Protein AF-A0A1Y5S3X9-F1 (afdb_monomer_lite)

Organism: NCBI:txid658057

pLDDT: mean 75.14, std 14.29, range [43.5, 97.38]

Structure (mmCIF, N/CA/C/O backbone):
data_AF-A0A1Y5S3X9-F1
#
_entry.id   AF-A0A1Y5S3X9-F1
#
loop_
_atom_site.group_PDB
_atom_site.id
_atom_site.type_symbol
_atom_site.label_atom_id
_atom_site.label_alt_id
_atom_site.label_comp_id
_atom_site.label_asym_id
_atom_site.label_entity_id
_atom_site.label_seq_id
_atom_site.pdbx_PDB_ins_code
_atom_site.Cartn_x
_atom_site.Cartn_y
_atom_site.Cartn_z
_atom_site.occupancy
_atom_site.B_iso_or_equiv
_atom_site.auth_seq_id
_atom_site.auth_comp_id
_atom_site.auth_asym_id
_atom_site.auth_atom_id
_atom_site.pdbx_PDB_model_num
ATOM 1 N N . MET A 1 1 ? -10.200 -17.990 1.147 1.00 64.75 1 MET A N 1
ATOM 2 C CA . MET A 1 1 ? -10.207 -16.544 1.452 1.00 64.75 1 MET A CA 1
ATOM 3 C C . MET A 1 1 ? -11.657 -16.095 1.399 1.00 64.75 1 MET A C 1
ATOM 5 O O . MET A 1 1 ? -12.351 -16.563 0.502 1.00 64.75 1 MET A O 1
ATOM 9 N N . LYS A 1 2 ? -12.144 -15.322 2.378 1.00 81.06 2 LYS A N 1
ATOM 10 C CA . LYS A 1 2 ? -13.518 -14.794 2.319 1.00 81.06 2 LYS A CA 1
ATOM 11 C C . LYS A 1 2 ? -13.651 -13.863 1.098 1.00 81.06 2 LYS A C 1
ATOM 13 O O . LYS A 1 2 ? -12.656 -13.213 0.764 1.00 81.06 2 LYS A O 1
ATOM 18 N N . PRO A 1 3 ? -14.817 -13.804 0.431 1.00 91.00 3 PRO A N 1
ATOM 19 C CA . PRO A 1 3 ? -15.136 -12.733 -0.511 1.00 91.00 3 PRO A CA 1
ATOM 20 C C . PRO A 1 3 ? -14.915 -11.359 0.128 1.00 91.00 3 PRO A C 1
ATOM 22 O O . PRO A 1 3 ? -15.063 -11.217 1.346 1.00 91.00 3 PRO A O 1
ATOM 25 N N . VAL A 1 4 ? -14.549 -10.359 -0.676 1.00 90.88 4 VAL A N 1
ATOM 26 C CA . VAL A 1 4 ? -14.195 -9.028 -0.158 1.00 90.88 4 VAL A CA 1
ATOM 27 C C . VAL A 1 4 ? -15.382 -8.369 0.542 1.00 90.88 4 VAL A C 1
ATOM 29 O O . VAL A 1 4 ? -15.206 -7.749 1.581 1.00 90.88 4 VAL A O 1
ATOM 32 N N . GLU A 1 5 ? -16.593 -8.593 0.045 1.00 94.19 5 GLU A N 1
ATOM 33 C CA . GLU A 1 5 ? -17.835 -8.056 0.597 1.00 94.19 5 GLU A CA 1
ATOM 34 C C . GLU A 1 5 ? -18.057 -8.565 2.027 1.00 94.19 5 GLU A C 1
ATOM 36 O O . GLU A 1 5 ? -18.232 -7.778 2.949 1.00 94.19 5 GLU A O 1
ATOM 41 N N . GLN A 1 6 ? -17.910 -9.877 2.241 1.00 94.06 6 GLN A N 1
ATOM 42 C CA . GLN A 1 6 ? -18.046 -10.488 3.570 1.00 94.06 6 GLN A CA 1
ATOM 43 C C . GLN A 1 6 ? -16.957 -10.022 4.540 1.00 94.06 6 GLN A C 1
ATOM 45 O O . GLN A 1 6 ? -17.181 -9.929 5.741 1.00 94.06 6 GLN A O 1
ATOM 50 N N . LEU A 1 7 ? -15.756 -9.752 4.027 1.00 93.50 7 LEU A N 1
ATOM 51 C CA . LEU A 1 7 ? -14.660 -9.235 4.835 1.00 93.50 7 LEU A CA 1
ATOM 52 C C . LEU A 1 7 ? -14.934 -7.797 5.293 1.00 93.50 7 LEU A C 1
ATOM 54 O O . LEU A 1 7 ? -14.609 -7.467 6.427 1.00 93.50 7 LEU A O 1
ATOM 58 N N . VAL A 1 8 ? -15.517 -6.967 4.423 1.00 93.38 8 VAL A N 1
ATOM 59 C CA . VAL A 1 8 ? -15.906 -5.583 4.731 1.00 93.38 8 VAL A CA 1
ATOM 60 C C . VAL A 1 8 ? -17.071 -5.543 5.722 1.00 93.38 8 VAL A C 1
ATOM 62 O O . VAL A 1 8 ? -17.044 -4.710 6.627 1.00 93.38 8 VAL A O 1
ATOM 65 N N . ASP A 1 9 ? -18.035 -6.460 5.606 1.00 95.88 9 ASP A N 1
ATOM 66 C CA . ASP A 1 9 ? -19.159 -6.591 6.548 1.00 95.88 9 ASP A CA 1
ATOM 67 C C . ASP A 1 9 ? -18.703 -7.003 7.960 1.00 95.88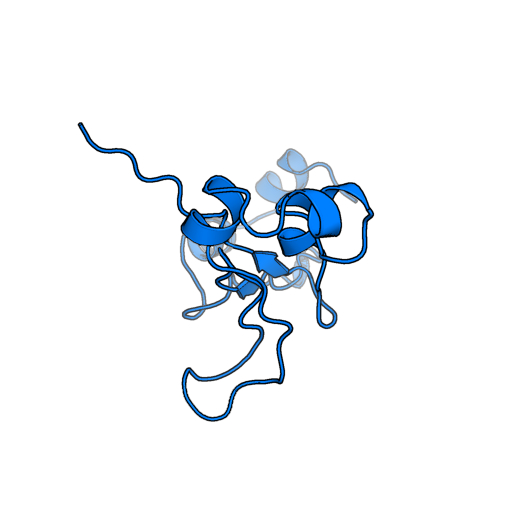 9 ASP A C 1
ATOM 69 O O . ASP A 1 9 ? -19.292 -6.590 8.957 1.00 95.88 9 ASP A O 1
ATOM 73 N N . ASP A 1 10 ? -17.627 -7.789 8.058 1.00 95.69 10 ASP A N 1
ATOM 74 C CA . ASP A 1 10 ? -17.037 -8.213 9.332 1.00 95.69 10 ASP A CA 1
ATOM 75 C C . ASP A 1 10 ? -16.164 -7.122 9.999 1.00 95.69 10 ASP A C 1
ATOM 77 O O . ASP A 1 10 ? -15.676 -7.336 11.121 1.00 95.69 10 ASP A O 1
ATOM 81 N N . MET A 1 11 ? -15.914 -5.986 9.329 1.00 96.56 11 MET A N 1
ATOM 82 C CA . MET A 1 11 ? -15.100 -4.880 9.853 1.00 96.56 11 MET A CA 1
ATOM 83 C C . MET A 1 11 ? -15.903 -3.929 10.738 1.00 96.56 11 MET A C 1
ATOM 85 O O . MET A 1 11 ? -17.069 -3.636 10.482 1.00 96.56 11 MET A O 1
ATOM 89 N N . THR A 1 12 ? -15.245 -3.364 11.749 1.00 97.38 12 THR A N 1
ATOM 90 C CA . THR A 1 12 ? -15.790 -2.195 12.451 1.00 97.38 12 THR A CA 1
ATOM 91 C C . THR A 1 12 ? -15.643 -0.931 11.601 1.00 97.38 12 THR A C 1
ATOM 93 O O . THR A 1 12 ? -14.842 -0.878 10.662 1.00 97.38 12 THR A O 1
ATOM 96 N N . LEU A 1 13 ? -16.383 0.125 11.947 1.00 96.81 13 LEU A N 1
ATOM 97 C CA . LEU A 1 13 ? -16.267 1.412 11.260 1.00 96.81 13 LEU A CA 1
ATOM 98 C C . LEU A 1 13 ? -14.840 1.972 11.357 1.00 96.81 13 LEU A C 1
ATOM 100 O O . LEU A 1 13 ? -14.309 2.507 10.390 1.00 96.81 13 LEU A O 1
ATOM 104 N N . GLU A 1 14 ? -14.194 1.812 12.508 1.00 96.38 14 GLU A N 1
ATOM 105 C CA . GLU A 1 14 ? -12.814 2.238 12.732 1.00 96.38 14 GLU A CA 1
ATOM 106 C C . GLU A 1 14 ? -11.835 1.464 11.841 1.00 96.38 14 GLU A C 1
ATOM 108 O O . GLU A 1 14 ? -10.925 2.065 11.270 1.00 96.38 14 GLU A O 1
ATOM 113 N N . GLU A 1 15 ? -12.033 0.151 11.679 1.00 95.94 15 GLU A N 1
ATOM 114 C CA . GLU A 1 15 ? -11.230 -0.688 10.781 1.00 95.94 15 GLU A CA 1
ATOM 115 C C . GLU A 1 15 ? -11.394 -0.233 9.319 1.00 95.94 15 GLU A C 1
ATOM 117 O O . GLU A 1 15 ? -10.391 -0.037 8.628 1.00 95.94 15 GLU A O 1
ATOM 122 N N . GLN A 1 16 ? -12.624 0.041 8.873 1.00 94.94 16 GLN A N 1
ATOM 123 C CA . GLN A 1 16 ? -12.899 0.560 7.526 1.00 94.94 16 GLN A CA 1
ATOM 124 C C . GLN A 1 16 ? -12.255 1.933 7.294 1.00 94.94 16 GLN A C 1
ATOM 126 O O . GLN A 1 16 ? -11.552 2.130 6.303 1.00 94.94 16 GLN A O 1
ATOM 131 N N . VAL A 1 17 ? -12.438 2.873 8.227 1.00 95.81 17 VAL A N 1
ATOM 132 C CA . VAL A 1 17 ? -11.848 4.219 8.147 1.00 95.81 17 VAL A CA 1
ATOM 133 C C . VAL A 1 17 ? -10.320 4.147 8.137 1.00 95.81 17 VAL A C 1
ATOM 135 O O . VAL A 1 17 ? -9.677 4.894 7.398 1.00 95.81 17 VAL A O 1
ATOM 138 N N . SER A 1 18 ? -9.721 3.219 8.891 1.00 94.38 18 SER A N 1
ATOM 139 C CA . SER A 1 18 ? -8.264 3.056 8.932 1.00 94.38 18 SER A CA 1
ATOM 140 C C . SER A 1 18 ? -7.655 2.695 7.571 1.00 94.38 18 SER A C 1
ATOM 142 O O . SER A 1 18 ? -6.525 3.089 7.291 1.00 94.38 18 SER A O 1
ATOM 144 N N . LEU A 1 19 ? -8.398 1.998 6.704 1.00 92.94 19 LEU A N 1
ATOM 145 C CA . LEU A 1 19 ? -7.939 1.602 5.369 1.00 92.94 19 LEU A CA 1
ATOM 146 C C . LEU A 1 19 ? -8.026 2.727 4.329 1.00 92.94 19 LEU A C 1
ATOM 148 O O . LEU A 1 19 ? -7.438 2.604 3.256 1.00 92.94 19 LEU A O 1
ATOM 152 N N . LEU A 1 20 ? -8.716 3.830 4.635 1.00 93.25 20 LEU A N 1
ATOM 153 C CA . LEU A 1 20 ? -8.835 4.989 3.739 1.00 93.25 20 LEU A CA 1
ATOM 154 C C . LEU A 1 20 ? -7.607 5.908 3.779 1.00 93.25 20 LEU A C 1
ATOM 156 O O . LEU A 1 20 ? -7.536 6.884 3.035 1.00 93.25 20 LEU A O 1
ATOM 160 N N . SER A 1 21 ? -6.636 5.614 4.645 1.00 89.56 21 SER A N 1
ATOM 161 C CA . SER A 1 21 ? -5.398 6.377 4.759 1.00 89.56 21 SER A CA 1
ATOM 162 C C . SER A 1 21 ? -4.193 5.460 4.938 1.00 89.56 21 SER A C 1
ATOM 164 O O . SER A 1 21 ? -4.284 4.349 5.463 1.00 89.56 21 SER A O 1
ATOM 166 N N . GLY A 1 22 ? -3.035 5.933 4.480 1.00 88.62 22 GLY A N 1
ATOM 167 C CA . GLY A 1 22 ? -1.771 5.264 4.758 1.00 88.62 22 GLY A CA 1
ATOM 168 C C . GLY A 1 22 ? -1.487 5.255 6.258 1.00 88.62 22 GLY A C 1
ATOM 169 O O . GLY A 1 22 ? -1.550 6.291 6.915 1.00 88.62 22 GLY A O 1
ATOM 170 N N . LYS A 1 23 ? -1.103 4.093 6.794 1.00 89.25 23 LYS A N 1
ATOM 171 C CA . LYS A 1 23 ? -0.509 3.982 8.135 1.00 89.25 23 LYS A CA 1
ATOM 172 C C . LYS A 1 23 ? 0.820 4.735 8.207 1.00 89.25 23 LYS A C 1
ATOM 174 O O . LYS A 1 23 ? 1.180 5.282 9.244 1.00 89.25 23 LYS A O 1
ATOM 179 N N . ASP A 1 24 ? 1.571 4.689 7.115 1.00 88.50 24 ASP A N 1
ATOM 180 C CA . ASP A 1 24 ? 2.797 5.443 6.894 1.00 88.50 24 ASP A CA 1
ATOM 181 C C . ASP A 1 24 ? 2.914 5.774 5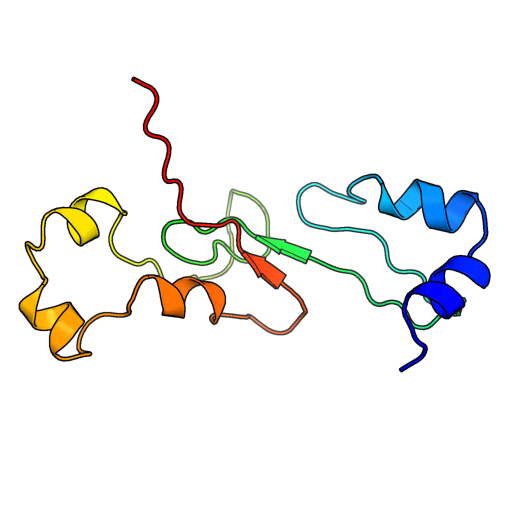.396 1.00 88.50 24 ASP A C 1
ATOM 183 O O . ASP A 1 24 ? 2.052 5.393 4.602 1.00 88.50 24 ASP A O 1
ATOM 187 N N . PHE A 1 25 ? 3.986 6.468 5.003 1.00 86.00 25 PHE A N 1
ATOM 188 C CA . PHE A 1 25 ? 4.233 6.881 3.613 1.00 86.00 25 PHE A CA 1
ATOM 189 C C . PHE A 1 25 ? 4.145 5.748 2.579 1.00 86.00 25 PHE A C 1
ATOM 191 O O . PHE A 1 25 ? 3.907 6.024 1.409 1.00 86.00 25 PHE A O 1
ATOM 198 N N . TRP A 1 26 ? 4.353 4.491 2.983 1.00 86.00 26 TRP A N 1
ATOM 199 C CA . TRP A 1 26 ? 4.495 3.364 2.062 1.00 86.00 26 TRP A CA 1
ATOM 200 C C . TRP A 1 26 ? 3.530 2.224 2.363 1.00 86.00 26 TRP A C 1
ATOM 202 O O . TRP A 1 26 ? 3.721 1.126 1.842 1.00 86.00 26 TRP A O 1
ATOM 212 N N . SER A 1 27 ? 2.532 2.394 3.233 1.00 87.94 27 SER A N 1
ATOM 213 C CA . SER A 1 27 ? 1.696 1.252 3.604 1.00 87.94 27 SER A CA 1
ATOM 214 C C . SER A 1 27 ? 0.333 1.569 4.189 1.00 87.94 27 SER A C 1
ATOM 216 O O . SER A 1 27 ? 0.127 2.596 4.825 1.00 87.94 27 SER A O 1
ATOM 218 N N . LEU A 1 28 ? -0.566 0.599 4.036 1.00 89.88 28 LEU A N 1
ATOM 219 C CA . LEU A 1 28 ? -1.865 0.539 4.700 1.00 89.88 28 LEU A CA 1
ATOM 220 C C . LEU A 1 28 ? -1.762 -0.292 5.988 1.00 89.88 28 LEU A C 1
ATOM 222 O O . LEU A 1 28 ? -0.866 -1.139 6.097 1.00 89.88 28 LEU A O 1
ATOM 226 N N . PRO A 1 29 ? -2.629 -0.065 6.988 1.00 92.25 29 PRO A N 1
ATOM 227 C CA . PRO A 1 29 ? -2.643 -0.877 8.201 1.00 92.25 29 PRO A CA 1
ATOM 228 C C . PRO A 1 29 ? -3.083 -2.327 7.927 1.00 92.25 29 PRO A C 1
ATOM 230 O O . PRO A 1 29 ? -3.688 -2.634 6.905 1.00 92.25 29 PRO A O 1
ATOM 233 N N . ALA A 1 30 ? -2.745 -3.228 8.852 1.00 92.94 30 ALA A N 1
ATOM 234 C CA . ALA A 1 30 ? -3.258 -4.597 8.882 1.00 92.94 30 ALA A CA 1
ATOM 235 C C . ALA A 1 30 ? -4.515 -4.663 9.762 1.00 92.94 30 ALA A C 1
ATOM 237 O O . ALA A 1 30 ? -4.616 -3.900 10.724 1.00 92.94 30 ALA A O 1
ATOM 238 N N . ILE A 1 31 ? -5.403 -5.623 9.492 1.00 94.50 31 ILE A N 1
ATOM 239 C CA . ILE A 1 31 ? -6.532 -5.974 10.366 1.00 94.50 31 ILE A CA 1
ATOM 240 C C . ILE A 1 31 ? -6.352 -7.437 10.780 1.00 94.50 31 ILE A C 1
ATOM 242 O O . ILE A 1 31 ? -6.879 -8.362 10.158 1.00 94.50 31 ILE A O 1
ATOM 246 N N . GLU A 1 32 ? -5.541 -7.653 11.819 1.00 92.38 32 GLU A N 1
ATOM 247 C CA . GLU A 1 32 ? -5.067 -8.984 12.233 1.00 92.38 32 GLU A CA 1
ATOM 248 C C . GLU A 1 32 ? -6.209 -9.918 12.648 1.00 92.38 32 GLU A C 1
ATOM 250 O O . GLU A 1 32 ? -6.199 -11.096 12.293 1.00 92.38 32 GLU A O 1
ATOM 255 N N . ARG A 1 33 ? -7.241 -9.380 13.312 1.00 95.06 33 ARG A N 1
ATOM 256 C CA . ARG A 1 33 ? -8.446 -10.120 13.724 1.00 95.06 33 ARG A CA 1
ATOM 257 C C . ARG A 1 33 ? -9.159 -10.786 12.544 1.00 95.06 33 ARG A C 1
ATOM 259 O O . ARG A 1 33 ? -9.721 -11.867 12.699 1.00 95.06 33 ARG A O 1
ATOM 266 N N . LEU A 1 34 ? -9.127 -10.144 11.376 1.00 93.38 34 LEU A N 1
ATOM 267 C CA . LEU A 1 34 ? -9.745 -10.630 10.141 1.00 93.38 34 LEU A CA 1
ATOM 268 C C . LEU A 1 34 ? -8.739 -11.314 9.199 1.00 93.38 34 LEU A C 1
ATOM 270 O O . LEU A 1 34 ? -9.104 -11.715 8.095 1.00 93.38 34 LEU A O 1
ATOM 274 N N . GLY A 1 35 ? -7.475 -11.458 9.614 1.00 90.00 35 GLY A N 1
ATOM 275 C CA . GLY A 1 35 ? -6.412 -12.043 8.794 1.00 90.00 35 GLY A CA 1
ATOM 276 C C . GLY A 1 35 ? -5.976 -11.168 7.613 1.00 90.00 35 GLY A C 1
ATOM 277 O O . GLY A 1 35 ? -5.357 -11.674 6.678 1.00 90.00 35 GLY A O 1
ATOM 278 N N . VAL A 1 36 ? -6.286 -9.866 7.632 1.00 90.00 36 VAL A N 1
ATOM 279 C CA . VAL A 1 36 ? -5.875 -8.925 6.581 1.00 90.00 36 VAL A CA 1
ATOM 280 C C . VAL A 1 36 ? -4.458 -8.454 6.863 1.00 90.00 36 VAL A C 1
ATOM 282 O O . VAL A 1 36 ? -4.205 -7.726 7.824 1.00 90.00 36 VAL A O 1
ATOM 285 N N . ALA A 1 37 ? -3.521 -8.876 6.018 1.00 89.00 37 ALA A N 1
ATOM 286 C CA . ALA A 1 37 ? -2.123 -8.496 6.140 1.00 89.00 37 ALA A CA 1
ATOM 287 C C . ALA A 1 37 ? -1.891 -7.018 5.791 1.00 89.00 37 ALA A C 1
ATOM 289 O O . ALA A 1 37 ? -2.623 -6.410 5.012 1.00 89.00 37 ALA A O 1
ATOM 290 N N . LYS A 1 38 ? -0.803 -6.460 6.330 1.00 86.94 38 LYS A N 1
ATOM 291 C CA . LYS A 1 38 ? -0.311 -5.125 5.979 1.00 86.94 38 LYS A CA 1
ATOM 292 C C . LYS A 1 38 ? -0.013 -5.065 4.474 1.00 86.94 38 LYS A C 1
ATOM 294 O O . LYS A 1 38 ? 0.828 -5.828 4.000 1.00 86.94 38 LYS A O 1
ATOM 299 N N . ALA A 1 39 ? -0.623 -4.128 3.752 1.00 85.69 39 ALA A N 1
ATOM 300 C CA . ALA A 1 39 ? -0.287 -3.868 2.352 1.00 85.69 39 ALA A CA 1
ATOM 301 C C . ALA A 1 39 ? 0.797 -2.786 2.242 1.00 85.69 39 ALA A C 1
ATOM 303 O O . ALA A 1 39 ? 0.800 -1.820 3.011 1.00 85.69 39 ALA A O 1
ATOM 304 N N . ARG A 1 40 ? 1.726 -2.940 1.293 1.00 82.88 40 ARG A N 1
ATOM 305 C CA . ARG A 1 40 ? 2.800 -1.975 1.030 1.00 82.88 40 ARG A CA 1
ATOM 306 C C . ARG A 1 40 ? 2.693 -1.444 -0.395 1.00 82.88 40 ARG A C 1
ATOM 308 O O . ARG A 1 40 ? 2.291 -2.157 -1.307 1.00 82.88 40 ARG A O 1
ATOM 315 N N . VAL A 1 41 ? 3.104 -0.199 -0.577 1.00 81.25 41 VAL A N 1
ATOM 316 C CA . VAL A 1 41 ? 3.314 0.414 -1.885 1.00 81.25 41 VAL A CA 1
ATOM 317 C C . VAL A 1 41 ? 4.782 0.792 -2.039 1.00 81.25 41 VAL A C 1
ATOM 319 O O . VAL A 1 41 ? 5.478 1.058 -1.056 1.00 81.25 41 VAL A O 1
ATOM 322 N N . SER A 1 42 ? 5.265 0.777 -3.271 1.00 79.19 42 SER A N 1
ATOM 323 C CA . SER A 1 42 ? 6.579 1.287 -3.650 1.00 79.19 42 SER A CA 1
ATOM 324 C C . SER A 1 42 ? 6.416 2.100 -4.921 1.00 79.19 42 SER A C 1
ATOM 326 O O . SER A 1 42 ? 5.638 1.732 -5.798 1.00 79.19 42 SER A O 1
ATOM 328 N N . ASP A 1 43 ? 7.196 3.164 -5.066 1.00 78.06 43 ASP A N 1
ATOM 329 C CA . ASP A 1 43 ? 7.304 3.810 -6.369 1.00 78.06 43 ASP A CA 1
ATOM 330 C C . ASP A 1 43 ? 7.934 2.856 -7.380 1.00 78.06 43 ASP A C 1
ATOM 332 O O . ASP A 1 43 ? 8.766 2.016 -6.999 1.00 78.06 43 ASP A O 1
ATOM 336 N N . GLY A 1 44 ? 7.590 3.031 -8.657 1.00 67.50 44 GLY A N 1
ATOM 337 C CA . GLY A 1 44 ? 8.402 2.456 -9.717 1.00 67.50 44 GLY A CA 1
ATOM 338 C C . GLY A 1 44 ? 7.884 2.573 -11.140 1.00 67.50 44 GLY A C 1
ATOM 339 O O . GLY A 1 44 ? 7.587 1.558 -11.760 1.00 67.50 44 GLY A O 1
ATOM 340 N N . SER A 1 45 ? 7.950 3.771 -11.730 1.00 69.56 45 SER A N 1
ATOM 341 C CA . SER A 1 45 ? 7.829 3.910 -13.192 1.00 69.56 45 SER A CA 1
ATOM 342 C C . SER A 1 45 ? 9.017 3.308 -13.952 1.00 69.56 45 SER A C 1
ATOM 344 O O . SER A 1 45 ? 8.893 2.980 -15.128 1.00 69.56 45 SER A O 1
ATOM 346 N N . ASN A 1 46 ? 10.157 3.156 -13.272 1.00 74.06 46 ASN A N 1
ATOM 347 C CA . ASN A 1 46 ? 11.404 2.640 -13.821 1.00 74.06 46 ASN A CA 1
ATOM 348 C C . ASN A 1 46 ? 12.069 1.585 -12.906 1.00 74.06 46 ASN A C 1
ATOM 350 O O . ASN A 1 46 ? 13.294 1.508 -12.783 1.00 74.06 46 ASN A O 1
ATOM 354 N N . GLY A 1 47 ? 11.241 0.792 -12.223 1.00 72.25 47 GLY A N 1
ATOM 355 C CA . GLY A 1 47 ? 11.664 -0.232 -11.264 1.00 72.25 47 GLY A CA 1
ATOM 356 C C . GLY A 1 47 ? 11.246 0.075 -9.832 1.00 72.25 47 GLY A C 1
ATOM 357 O O . GLY A 1 47 ? 11.069 1.232 -9.456 1.00 72.25 47 GLY A O 1
ATOM 358 N N . ALA A 1 48 ? 11.064 -0.976 -9.033 1.00 76.12 48 ALA A N 1
ATOM 359 C CA . ALA A 1 48 ? 10.593 -0.867 -7.659 1.00 76.12 48 ALA A CA 1
ATOM 360 C C . ALA A 1 48 ? 11.663 -0.241 -6.759 1.00 76.12 48 ALA A C 1
ATOM 362 O O . ALA A 1 48 ? 12.696 -0.856 -6.505 1.00 76.12 48 ALA A O 1
ATOM 363 N N . ARG A 1 49 ? 11.397 0.943 -6.200 1.00 76.75 49 ARG A N 1
ATOM 364 C CA . ARG A 1 49 ? 12.306 1.587 -5.232 1.00 76.75 49 ARG A CA 1
ATOM 365 C C . ARG A 1 49 ? 12.542 0.731 -3.979 1.00 76.75 49 ARG A C 1
ATOM 367 O O . ARG A 1 49 ? 13.597 0.814 -3.355 1.00 76.75 49 ARG A O 1
ATOM 374 N N . GLY A 1 50 ? 11.568 -0.097 -3.612 1.00 72.81 50 GLY A N 1
ATOM 375 C CA . GLY A 1 50 ? 11.663 -1.029 -2.498 1.00 72.81 50 GLY A CA 1
ATOM 376 C C . GLY A 1 50 ? 11.404 -0.380 -1.136 1.00 72.81 50 GLY A C 1
ATOM 377 O O . GLY A 1 50 ? 10.829 0.701 -1.011 1.00 72.81 50 GLY A O 1
ATOM 378 N N . ARG A 1 51 ? 11.784 -1.090 -0.068 1.00 68.25 51 ARG A N 1
ATOM 379 C CA . ARG A 1 51 ? 11.525 -0.684 1.322 1.00 68.25 51 ARG A CA 1
ATOM 380 C C . ARG A 1 51 ? 12.629 0.235 1.850 1.00 68.25 51 ARG A C 1
ATOM 382 O O . ARG A 1 51 ? 13.807 -0.054 1.677 1.00 68.25 51 ARG A O 1
ATOM 389 N N . GLY A 1 52 ? 12.250 1.241 2.638 1.00 68.06 52 GLY A N 1
ATOM 390 C CA . GLY A 1 52 ? 13.183 2.005 3.470 1.00 68.06 52 GLY A CA 1
ATOM 391 C C . GLY A 1 52 ? 13.010 3.514 3.355 1.00 68.06 52 GLY A C 1
ATOM 392 O O . GLY A 1 52 ? 12.073 4.009 2.729 1.00 68.06 52 GLY A O 1
ATOM 393 N N . SER A 1 53 ? 13.924 4.238 3.999 1.00 68.69 53 SER A N 1
ATOM 394 C CA . SER A 1 53 ? 14.042 5.689 3.854 1.00 68.69 53 SER A CA 1
ATOM 395 C C . SER A 1 53 ? 14.463 6.049 2.421 1.00 68.69 53 SER A C 1
ATOM 397 O O . SER A 1 53 ? 14.955 5.208 1.669 1.00 68.69 53 SER A O 1
ATOM 399 N N . LEU A 1 54 ? 14.276 7.310 2.027 1.00 70.81 54 LEU A N 1
ATOM 400 C CA . LEU A 1 54 ? 14.856 7.848 0.789 1.00 70.81 54 LEU A CA 1
ATOM 401 C C . LEU A 1 54 ? 16.396 7.825 0.822 1.00 70.81 54 LEU A C 1
ATOM 403 O O . LEU A 1 54 ? 17.034 7.926 -0.219 1.00 70.81 54 LEU A O 1
ATOM 407 N N . ILE A 1 55 ? 16.979 7.661 2.011 1.00 70.06 55 ILE A N 1
ATOM 408 C CA . ILE A 1 55 ? 18.415 7.636 2.274 1.00 70.06 55 ILE A CA 1
ATOM 409 C C . ILE A 1 55 ? 18.758 6.250 2.843 1.00 70.06 55 ILE A C 1
ATOM 411 O O . ILE A 1 55 ? 18.090 5.791 3.769 1.00 70.06 55 ILE A O 1
ATOM 415 N N . ASN A 1 56 ? 19.774 5.577 2.295 1.00 70.31 56 ASN A N 1
ATOM 416 C CA . ASN A 1 56 ? 20.189 4.211 2.669 1.00 70.31 56 ASN A CA 1
ATOM 417 C C . ASN A 1 56 ? 19.097 3.137 2.448 1.00 70.31 56 ASN A C 1
ATOM 419 O O . ASN A 1 56 ? 18.836 2.305 3.320 1.00 70.31 56 ASN A O 1
ATOM 423 N N . GLY A 1 57 ? 18.444 3.170 1.282 1.00 69.44 57 GLY A N 1
ATOM 424 C CA . GLY A 1 57 ? 17.450 2.175 0.867 1.00 69.44 57 GLY A CA 1
ATOM 425 C C . GLY A 1 57 ? 18.036 0.794 0.543 1.00 69.44 57 GLY A C 1
ATOM 426 O O . GLY A 1 57 ? 19.246 0.572 0.587 1.00 69.44 57 GLY A O 1
ATOM 427 N N . VAL A 1 58 ? 17.156 -0.151 0.213 1.00 73.31 58 VAL A N 1
ATOM 428 C CA . VAL A 1 58 ? 17.553 -1.479 -0.281 1.00 73.31 58 VAL A CA 1
ATOM 429 C C . VAL A 1 58 ? 18.004 -1.408 -1.741 1.00 73.31 58 VAL A C 1
ATOM 431 O O . VAL A 1 58 ? 17.548 -0.550 -2.492 1.00 73.31 58 VAL A O 1
ATOM 434 N N . SER A 1 59 ? 18.890 -2.322 -2.147 1.00 72.44 59 SER A N 1
ATOM 435 C CA . SER A 1 59 ? 19.266 -2.452 -3.559 1.00 72.44 59 SER A CA 1
ATOM 436 C C . SER A 1 59 ? 18.036 -2.803 -4.399 1.00 72.44 59 SER A C 1
ATOM 438 O O . SER A 1 59 ? 17.263 -3.688 -4.025 1.00 72.44 59 SER A O 1
ATOM 440 N N . ALA A 1 60 ? 17.874 -2.109 -5.522 1.00 70.44 60 ALA A N 1
ATOM 441 C CA . ALA A 1 60 ? 16.756 -2.245 -6.443 1.00 70.44 60 ALA A CA 1
ATOM 442 C C . ALA A 1 60 ? 17.274 -2.389 -7.876 1.00 70.44 60 ALA A C 1
ATOM 444 O O . ALA A 1 60 ? 18.291 -1.792 -8.238 1.00 70.44 60 ALA A O 1
ATOM 445 N N . ALA A 1 61 ? 16.565 -3.159 -8.703 1.00 68.31 61 ALA A N 1
ATOM 446 C CA . ALA A 1 61 ? 16.808 -3.140 -10.138 1.00 68.31 61 ALA A CA 1
ATOM 447 C C . ALA A 1 61 ? 16.203 -1.860 -10.723 1.00 68.31 61 ALA A C 1
ATOM 449 O O . ALA A 1 61 ? 15.022 -1.576 -10.522 1.00 68.31 61 ALA A O 1
ATOM 450 N N . VAL A 1 62 ? 17.029 -1.101 -11.436 1.00 70.38 62 VAL A N 1
ATOM 451 C CA . VAL A 1 62 ? 16.618 0.106 -12.154 1.00 70.38 62 VAL A CA 1
ATOM 452 C C . VAL A 1 62 ? 16.604 -0.221 -13.636 1.00 70.38 62 VAL A C 1
ATOM 454 O O . VAL A 1 62 ? 17.544 -0.832 -14.147 1.00 70.38 62 VAL A O 1
ATOM 457 N N . PHE A 1 63 ? 15.540 0.176 -14.316 1.00 71.94 63 PHE A N 1
ATOM 458 C CA . PHE A 1 63 ? 15.374 -0.076 -15.740 1.00 71.94 63 PHE A CA 1
ATOM 459 C C . PHE A 1 63 ? 15.672 1.196 -16.554 1.00 71.94 63 PHE A C 1
ATOM 461 O O . PHE A 1 63 ? 16.231 2.167 -16.030 1.00 71.94 63 PHE A O 1
ATOM 468 N N . LEU A 1 64 ? 15.354 1.214 -17.849 1.00 73.00 64 LEU A N 1
ATOM 469 C CA . LEU A 1 64 ? 15.463 2.434 -18.655 1.00 73.00 64 LEU A CA 1
ATOM 470 C C . LEU A 1 64 ? 14.253 3.350 -18.427 1.00 73.00 64 LEU A C 1
ATOM 472 O O . LEU A 1 64 ? 13.112 2.898 -18.419 1.00 73.00 64 LEU A O 1
ATOM 476 N N . VAL A 1 65 ? 14.496 4.657 -18.301 1.00 77.06 65 VAL A N 1
ATOM 477 C CA . VAL A 1 65 ? 13.421 5.650 -18.146 1.00 77.06 65 VAL A CA 1
ATOM 478 C C . VAL A 1 65 ? 12.462 5.620 -19.345 1.00 77.06 65 VAL A C 1
ATOM 480 O O . VAL A 1 65 ? 12.890 5.394 -20.477 1.00 77.06 65 VAL A O 1
ATOM 483 N N . GLY A 1 66 ? 11.171 5.883 -19.106 1.00 70.38 66 GLY A N 1
ATOM 484 C CA . GLY A 1 66 ? 10.095 5.686 -20.087 1.00 70.38 66 GLY A CA 1
ATOM 485 C C . GLY A 1 66 ? 10.340 6.307 -21.468 1.00 70.38 66 GLY A C 1
ATOM 486 O O . GLY A 1 66 ? 10.052 5.662 -22.471 1.00 70.38 66 GLY A O 1
ATOM 487 N N . ILE A 1 67 ? 10.949 7.497 -21.544 1.00 74.31 67 ILE A N 1
ATOM 488 C CA . ILE A 1 67 ? 11.278 8.140 -22.828 1.00 74.31 67 ILE A CA 1
ATOM 489 C C . ILE A 1 67 ? 12.303 7.343 -23.650 1.00 74.31 67 ILE A C 1
ATOM 491 O O . ILE A 1 67 ? 12.157 7.231 -24.860 1.00 74.31 67 ILE A O 1
ATOM 495 N N . ALA A 1 68 ? 13.299 6.727 -23.009 1.00 73.31 68 ALA A N 1
ATOM 496 C CA . ALA A 1 68 ? 14.313 5.925 -23.696 1.00 73.31 68 ALA A CA 1
ATOM 497 C C . ALA A 1 68 ? 13.747 4.585 -24.188 1.00 73.31 68 ALA A C 1
ATOM 499 O O . ALA A 1 68 ? 14.188 4.060 -25.209 1.00 73.31 68 ALA A O 1
ATOM 500 N N . ILE A 1 69 ? 12.759 4.042 -23.468 1.00 70.12 69 ILE A N 1
ATOM 501 C CA . ILE A 1 69 ? 11.994 2.882 -23.931 1.00 70.12 69 ILE A CA 1
ATOM 502 C C . ILE A 1 69 ? 11.138 3.278 -25.143 1.00 70.12 69 ILE A C 1
ATOM 504 O O . ILE A 1 69 ? 11.131 2.555 -26.136 1.00 70.12 69 ILE A O 1
ATOM 508 N N . ALA A 1 70 ? 10.455 4.425 -25.082 1.00 71.38 70 ALA A N 1
ATOM 509 C CA . ALA A 1 70 ? 9.572 4.903 -26.146 1.00 71.38 70 ALA A CA 1
ATOM 510 C C . ALA A 1 70 ? 10.317 5.258 -27.444 1.00 71.38 70 ALA A C 1
ATOM 512 O O . ALA A 1 70 ? 9.814 4.970 -28.526 1.00 71.38 70 ALA A O 1
ATOM 513 N N . ASP A 1 71 ? 11.517 5.834 -27.342 1.00 75.06 71 ASP A N 1
ATOM 514 C CA . ASP A 1 71 ? 12.345 6.221 -28.493 1.00 75.06 71 ASP A CA 1
ATOM 515 C C . ASP A 1 71 ? 12.926 5.012 -29.253 1.00 75.06 71 ASP A C 1
ATOM 517 O O . ASP A 1 71 ? 13.431 5.136 -30.365 1.00 75.06 71 ASP A O 1
ATOM 521 N N . GLY A 1 72 ? 12.862 3.804 -28.678 1.00 67.38 72 GLY A N 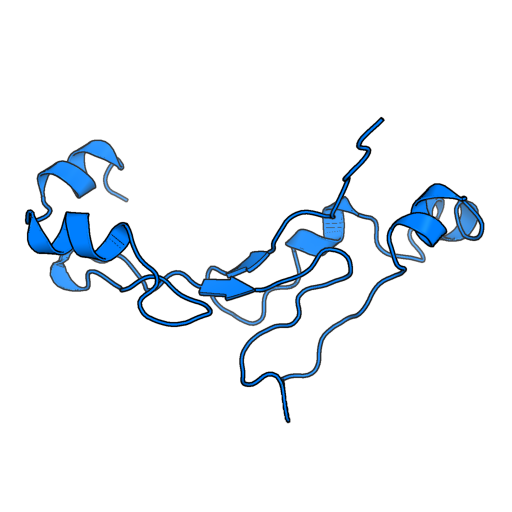1
ATOM 522 C CA . GLY A 1 72 ? 13.260 2.581 -29.376 1.00 67.38 72 GLY A CA 1
ATOM 523 C C . GLY A 1 72 ? 14.767 2.444 -29.625 1.00 67.38 72 GLY A C 1
ATOM 524 O O . GLY A 1 72 ? 15.175 1.500 -30.298 1.00 67.38 72 GLY A O 1
ATOM 525 N N . LEU A 1 73 ? 15.610 3.298 -29.027 1.00 64.75 73 LEU A N 1
ATOM 526 C CA . LEU A 1 73 ? 17.082 3.226 -29.104 1.00 64.75 73 LEU A CA 1
ATO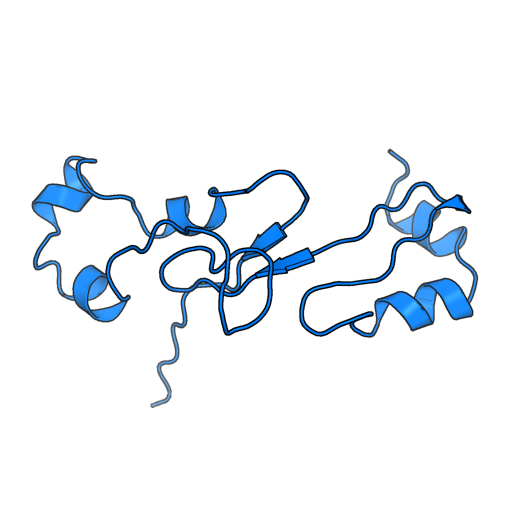M 527 C C . LEU A 1 73 ? 17.653 1.853 -28.701 1.00 64.75 73 LEU A C 1
ATOM 529 O O . LEU A 1 73 ? 18.751 1.487 -29.114 1.00 64.75 73 LEU A O 1
ATOM 533 N N . PHE A 1 74 ? 16.894 1.079 -27.919 1.00 63.22 74 PHE A N 1
ATOM 534 C CA . PHE A 1 74 ? 17.202 -0.299 -27.524 1.00 63.22 74 PHE A CA 1
ATOM 535 C C . PHE A 1 74 ? 16.105 -1.298 -27.928 1.00 63.22 74 PHE A C 1
ATOM 537 O O . PHE A 1 74 ? 16.031 -2.392 -27.363 1.00 63.22 74 PHE A O 1
ATOM 544 N N . GLY A 1 75 ? 15.254 -0.944 -28.896 1.00 64.62 75 GLY A N 1
ATOM 545 C CA . GLY A 1 75 ? 14.104 -1.739 -29.334 1.00 64.62 75 GLY A CA 1
ATOM 546 C C . GLY A 1 75 ? 14.479 -3.169 -29.721 1.00 64.62 75 GLY A C 1
ATOM 547 O O . GLY A 1 75 ? 13.775 -4.107 -29.348 1.00 64.62 75 GLY A O 1
ATOM 548 N N . ASP A 1 76 ? 15.643 -3.359 -30.345 1.00 67.38 76 ASP A N 1
ATOM 549 C CA . ASP A 1 76 ? 16.181 -4.682 -30.681 1.00 67.38 76 ASP A CA 1
ATOM 550 C C . ASP A 1 76 ? 16.553 -5.505 -29.439 1.00 67.38 76 ASP A C 1
ATOM 552 O O . ASP A 1 76 ? 16.323 -6.712 -29.393 1.00 67.38 76 ASP A O 1
ATOM 556 N N . ALA A 1 77 ? 17.113 -4.876 -28.402 1.00 64.25 77 ALA A N 1
ATOM 557 C CA . ALA A 1 77 ? 17.501 -5.550 -27.162 1.00 64.25 77 ALA A CA 1
ATOM 558 C C . ALA A 1 77 ? 16.285 -5.895 -26.285 1.00 64.25 77 ALA A C 1
ATOM 560 O O . ALA A 1 77 ? 16.266 -6.956 -25.659 1.00 64.25 77 ALA A O 1
ATOM 561 N N . VAL A 1 78 ? 15.268 -5.031 -26.279 1.00 65.31 78 VAL A N 1
ATOM 562 C CA . VAL A 1 78 ? 13.977 -5.241 -25.606 1.00 65.31 78 VAL A CA 1
ATOM 563 C C . VAL A 1 78 ? 13.168 -6.338 -26.317 1.00 65.31 78 VAL A C 1
ATOM 565 O O . VAL A 1 78 ? 12.693 -7.273 -25.675 1.00 65.31 78 VAL A O 1
ATOM 568 N N . SER A 1 79 ? 13.098 -6.306 -27.654 1.00 69.00 79 SER A N 1
ATOM 569 C CA . SER A 1 79 ? 12.419 -7.334 -28.466 1.00 69.00 79 SER A CA 1
ATOM 570 C C . SER A 1 79 ? 13.120 -8.693 -28.404 1.00 69.00 79 SER A C 1
ATOM 572 O O . SER A 1 79 ? 12.467 -9.732 -28.434 1.00 69.00 79 SER A O 1
ATOM 574 N N . ALA A 1 80 ? 14.449 -8.701 -28.268 1.00 72.88 80 ALA A N 1
ATOM 575 C CA . ALA A 1 80 ? 15.237 -9.916 -28.074 1.00 72.88 80 ALA A CA 1
ATOM 576 C C . ALA A 1 80 ? 15.231 -10.440 -26.623 1.00 72.88 80 ALA A C 1
ATOM 578 O O . ALA A 1 80 ? 15.952 -11.396 -26.335 1.00 72.88 80 ALA A O 1
ATOM 579 N N . GLY A 1 81 ? 14.491 -9.809 -25.701 1.00 66.56 81 GLY A N 1
ATOM 580 C CA . GLY A 1 81 ? 14.414 -10.214 -24.291 1.00 66.56 81 GLY A CA 1
ATOM 581 C C . GLY A 1 81 ? 15.723 -10.056 -23.509 1.00 66.56 81 GLY A C 1
ATOM 582 O O . GLY A 1 81 ? 15.891 -10.661 -22.454 1.00 66.56 81 GLY A O 1
ATOM 583 N N . ARG A 1 82 ? 16.679 -9.271 -24.025 1.00 68.56 82 ARG A N 1
ATOM 584 C CA . ARG A 1 82 ? 17.952 -8.961 -23.344 1.00 68.56 82 ARG A CA 1
ATOM 585 C C . ARG A 1 82 ? 17.797 -7.822 -22.346 1.00 68.56 82 ARG A C 1
ATOM 587 O O . ARG A 1 82 ? 18.623 -7.689 -21.446 1.00 68.56 82 ARG A O 1
ATOM 594 N N . LEU A 1 83 ? 16.759 -7.007 -22.529 1.00 66.62 83 LE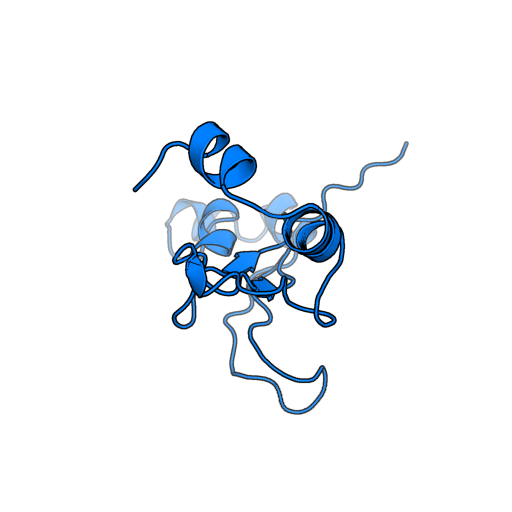U A N 1
ATOM 595 C CA . LEU A 1 83 ? 16.323 -5.994 -21.587 1.00 66.62 83 LEU A CA 1
ATOM 596 C C . LEU A 1 83 ? 14.862 -6.254 -21.170 1.00 66.62 83 LEU A C 1
ATOM 598 O O . LEU A 1 83 ? 14.066 -6.716 -21.986 1.00 66.62 83 LEU A O 1
ATOM 602 N N . PRO A 1 84 ? 14.523 -5.964 -19.910 1.00 60.88 84 PRO A N 1
ATOM 603 C CA . PRO A 1 84 ? 13.194 -6.145 -19.325 1.00 60.88 84 PRO A CA 1
ATOM 604 C C . PRO A 1 84 ? 12.164 -5.193 -19.942 1.00 60.88 84 PRO A C 1
ATOM 606 O O . PRO A 1 84 ? 12.471 -4.042 -20.262 1.00 60.88 84 PRO A O 1
ATOM 609 N N . GLN A 1 85 ? 10.939 -5.689 -20.102 1.00 60.41 85 GLN A N 1
ATOM 610 C CA . GLN A 1 85 ? 9.816 -4.950 -20.677 1.00 60.41 85 GLN A CA 1
ATOM 611 C C . GLN A 1 85 ? 9.114 -4.107 -19.604 1.00 60.41 85 GLN A C 1
ATOM 613 O O . GLN A 1 85 ? 9.201 -4.384 -18.408 1.00 60.41 85 GLN A O 1
ATOM 618 N N . THR A 1 86 ? 8.347 -3.095 -20.018 1.00 56.34 86 THR A N 1
ATOM 619 C CA . THR A 1 86 ? 7.566 -2.247 -19.094 1.00 56.34 86 THR A CA 1
ATOM 620 C C . THR A 1 86 ? 6.565 -3.045 -18.249 1.00 56.34 86 THR A C 1
ATOM 622 O O . THR A 1 86 ? 6.260 -2.662 -17.121 1.00 56.34 86 THR A O 1
ATOM 625 N N . SER A 1 87 ? 6.086 -4.183 -18.760 1.00 56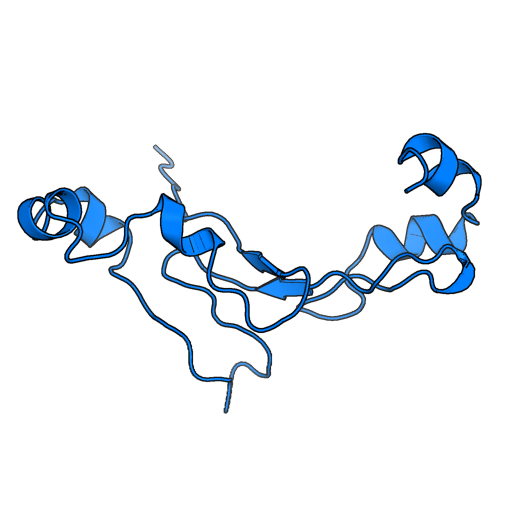.38 87 SER A N 1
ATOM 626 C CA . SER A 1 87 ? 5.230 -5.135 -18.044 1.00 56.38 87 SER A CA 1
ATOM 627 C C . SER A 1 87 ? 5.935 -5.828 -16.873 1.00 56.38 87 SER A C 1
ATOM 629 O O . SER A 1 87 ? 5.294 -6.136 -15.865 1.00 56.38 87 SER A O 1
ATOM 631 N N . ASP A 1 88 ? 7.252 -6.021 -16.975 1.00 56.50 88 ASP A N 1
ATOM 632 C CA . ASP A 1 88 ? 8.063 -6.770 -16.008 1.00 56.50 88 ASP A CA 1
ATOM 633 C C . ASP A 1 88 ? 8.425 -5.915 -14.783 1.00 56.50 88 ASP A C 1
ATOM 635 O O . ASP A 1 88 ? 8.803 -6.435 -13.732 1.00 56.50 88 ASP A O 1
ATOM 639 N N . LEU A 1 89 ? 8.241 -4.593 -14.889 1.00 53.12 89 LEU A N 1
ATOM 640 C CA . LEU A 1 89 ? 8.499 -3.618 -13.826 1.00 53.12 89 LEU A CA 1
ATOM 641 C C . LEU A 1 89 ? 7.650 -3.870 -12.576 1.00 53.12 89 LEU A C 1
ATOM 643 O O . LEU A 1 89 ? 8.092 -3.577 -11.469 1.00 53.12 89 LEU A O 1
ATOM 647 N N . SER A 1 90 ? 6.451 -4.435 -12.747 1.00 50.03 90 SER A N 1
ATOM 648 C CA . SER A 1 90 ? 5.518 -4.748 -11.659 1.00 50.03 90 SER A CA 1
ATOM 649 C C . SER A 1 90 ? 5.891 -5.994 -10.838 1.00 50.03 90 SER A C 1
ATOM 651 O O . SER A 1 90 ? 5.314 -6.210 -9.774 1.00 50.03 90 SER A O 1
ATOM 653 N N . ALA A 1 91 ? 6.836 -6.815 -11.315 1.00 46.75 91 ALA A N 1
ATOM 654 C CA . ALA A 1 91 ? 7.045 -8.179 -10.822 1.00 46.75 91 ALA A CA 1
ATOM 655 C C . ALA A 1 91 ? 8.227 -8.348 -9.847 1.00 46.75 91 ALA A C 1
ATOM 657 O O . ALA A 1 91 ? 8.411 -9.438 -9.302 1.00 46.75 91 ALA A O 1
ATOM 658 N N . LEU A 1 92 ? 9.034 -7.309 -9.601 1.00 49.69 92 LEU A N 1
ATOM 659 C CA . LEU A 1 92 ? 10.201 -7.427 -8.722 1.00 49.69 92 LEU A CA 1
ATOM 660 C C . LEU A 1 92 ? 9.838 -7.132 -7.254 1.00 49.69 92 LEU A C 1
ATOM 662 O O . LEU A 1 92 ? 10.061 -6.039 -6.737 1.00 49.69 92 LEU A O 1
ATOM 666 N N . ASP A 1 93 ? 9.257 -8.136 -6.591 1.00 48.16 93 ASP A N 1
ATOM 667 C CA . ASP A 1 93 ? 8.977 -8.138 -5.151 1.00 48.16 93 ASP A CA 1
ATOM 668 C C . ASP A 1 93 ? 10.190 -8.607 -4.325 1.00 48.16 93 ASP A C 1
ATOM 670 O O . ASP A 1 93 ? 10.813 -9.637 -4.595 1.00 48.16 93 ASP A O 1
ATOM 674 N N . VAL A 1 94 ? 10.454 -7.888 -3.233 1.00 44.22 94 VAL A N 1
ATOM 675 C CA . VAL A 1 94 ? 11.278 -8.345 -2.112 1.00 44.22 94 VAL A CA 1
ATOM 676 C C . VAL A 1 94 ? 10.331 -8.753 -0.975 1.00 44.22 94 VAL A C 1
ATOM 678 O O . VAL A 1 94 ? 10.169 -8.028 0.004 1.00 44.22 94 VAL A O 1
ATOM 681 N N . ARG A 1 95 ? 9.709 -9.929 -1.117 1.00 43.50 95 ARG A N 1
ATOM 682 C CA . ARG A 1 95 ? 8.858 -10.624 -0.130 1.00 43.50 95 ARG A CA 1
ATOM 683 C C . ARG A 1 95 ? 7.818 -9.739 0.583 1.00 43.50 95 ARG A C 1
ATOM 685 O O . ARG A 1 95 ? 8.019 -9.293 1.717 1.00 43.50 95 ARG A O 1
ATOM 692 N N . GLY A 1 96 ? 6.644 -9.626 -0.026 1.00 51.06 96 GLY A N 1
ATOM 693 C CA . GLY A 1 96 ? 5.401 -9.129 0.568 1.00 51.06 96 GLY A CA 1
ATOM 694 C C . GLY A 1 96 ? 4.557 -8.398 -0.469 1.00 51.06 96 GLY A C 1
ATOM 695 O O . GLY A 1 96 ? 5.088 -7.896 -1.441 1.00 51.06 96 GLY A O 1
ATOM 696 N N . SER A 1 97 ? 3.239 -8.313 -0.287 1.00 54.53 97 SER A N 1
ATOM 697 C CA . SER A 1 97 ? 2.330 -7.659 -1.240 1.00 54.53 97 SER A CA 1
ATOM 698 C C . SER A 1 97 ? 2.692 -6.174 -1.443 1.00 54.53 97 SER A C 1
ATOM 700 O O . SER A 1 97 ? 2.238 -5.311 -0.686 1.00 54.53 97 SER A O 1
ATOM 702 N N . VAL A 1 98 ? 3.553 -5.886 -2.424 1.00 62.22 98 VAL A N 1
ATOM 703 C CA . VAL A 1 98 ? 3.999 -4.547 -2.821 1.00 62.22 98 VAL A CA 1
ATOM 704 C C . VAL A 1 98 ? 3.314 -4.187 -4.132 1.00 62.22 98 VAL A C 1
ATOM 706 O O . VAL A 1 98 ? 3.549 -4.827 -5.153 1.00 62.22 98 VAL A O 1
ATOM 709 N N . LEU A 1 99 ? 2.476 -3.151 -4.111 1.00 63.81 99 LEU A N 1
ATOM 710 C CA . LEU A 1 99 ? 1.964 -2.536 -5.333 1.00 63.81 99 LEU A CA 1
ATOM 711 C C . LEU A 1 99 ? 2.965 -1.481 -5.821 1.00 63.81 99 LEU A C 1
ATOM 713 O O . LEU A 1 99 ? 3.345 -0.590 -5.057 1.00 63.81 99 LEU A O 1
ATOM 717 N N . ILE A 1 100 ? 3.376 -1.584 -7.083 1.00 67.88 100 ILE A N 1
ATOM 718 C CA . ILE A 1 100 ? 4.285 -0.630 -7.726 1.00 67.88 100 ILE A CA 1
ATOM 719 C C . ILE A 1 100 ? 3.456 0.420 -8.464 1.00 67.88 100 ILE A C 1
ATOM 721 O O . ILE A 1 100 ? 2.535 0.068 -9.209 1.00 67.88 100 ILE A O 1
ATOM 725 N N . SER A 1 101 ? 3.753 1.705 -8.243 1.00 62.81 101 SER A N 1
ATOM 726 C CA . SER A 1 101 ? 3.095 2.784 -8.985 1.00 62.81 101 SER A CA 1
ATOM 727 C C . SER A 1 101 ? 3.326 2.606 -10.486 1.00 62.81 101 SER A C 1
ATOM 729 O O . SER A 1 101 ? 4.417 2.244 -10.926 1.00 62.81 101 SER A O 1
ATOM 731 N N . ARG A 1 102 ? 2.270 2.794 -11.284 1.00 60.84 102 ARG A N 1
ATOM 732 C CA . ARG A 1 102 ? 2.348 2.580 -12.733 1.00 60.84 102 ARG A CA 1
ATOM 733 C C . ARG A 1 102 ? 3.385 3.504 -13.384 1.00 60.84 102 ARG A C 1
ATOM 735 O O . ARG A 1 102 ? 3.683 4.564 -12.829 1.00 60.84 102 ARG A O 1
ATOM 742 N N . PRO A 1 103 ? 3.914 3.132 -14.567 1.00 63.62 103 PRO A N 1
ATOM 743 C CA . PRO A 1 103 ? 4.699 4.052 -15.378 1.00 63.62 103 PRO A CA 1
ATOM 744 C C . PRO A 1 103 ? 3.946 5.371 -15.553 1.00 63.62 103 PRO A C 1
ATOM 746 O O . PRO A 1 103 ? 2.759 5.353 -15.875 1.00 63.62 103 PRO A O 1
ATOM 749 N N . ALA A 1 104 ? 4.625 6.495 -15.323 1.00 65.81 104 ALA A N 1
ATOM 750 C CA . ALA A 1 104 ? 4.066 7.807 -15.618 1.00 65.81 104 ALA A CA 1
ATOM 751 C C . ALA A 1 104 ? 3.860 7.912 -17.136 1.00 65.81 104 ALA A C 1
ATOM 753 O O . ALA A 1 104 ? 4.782 7.635 -17.906 1.00 65.81 104 ALA A O 1
ATOM 754 N N . GLN A 1 105 ? 2.645 8.258 -17.550 1.00 68.12 105 GLN A N 1
ATOM 755 C CA . GLN A 1 105 ? 2.242 8.394 -18.954 1.00 68.12 105 GLN A CA 1
ATOM 756 C C . GLN A 1 105 ? 1.608 9.765 -19.204 1.00 68.12 105 GLN A C 1
ATOM 758 O O . GLN A 1 105 ? 0.758 9.901 -20.081 1.00 68.12 105 GLN A O 1
ATOM 763 N N . ASP A 1 106 ? 2.000 10.760 -18.410 1.00 75.25 106 ASP A N 1
ATOM 764 C CA . ASP A 1 106 ? 1.423 12.097 -18.459 1.00 75.25 106 ASP A CA 1
ATOM 765 C C . ASP A 1 106 ? 1.689 12.715 -19.841 1.00 75.25 106 ASP A C 1
ATOM 767 O O . ASP A 1 106 ? 2.827 13.007 -20.212 1.00 75.25 106 ASP A O 1
ATOM 771 N N . ILE A 1 107 ? 0.620 12.866 -20.620 1.00 63.41 107 ILE A N 1
ATOM 772 C CA . ILE A 1 107 ? 0.569 13.644 -21.855 1.00 63.41 107 ILE A CA 1
ATOM 773 C C . ILE A 1 107 ? -0.572 14.629 -21.642 1.00 63.41 107 ILE A C 1
ATOM 775 O O . ILE A 1 107 ? -1.718 14.362 -22.002 1.00 63.41 107 ILE A O 1
ATOM 779 N N . ASP A 1 108 ? -0.252 15.742 -20.996 1.00 66.12 108 ASP A N 1
ATOM 780 C CA . ASP A 1 108 ? -1.130 16.903 -20.993 1.00 66.12 108 ASP A CA 1
ATOM 781 C C . ASP A 1 108 ? -0.831 17.707 -22.266 1.00 66.12 108 ASP A C 1
ATOM 783 O O . ASP A 1 108 ? 0.312 18.104 -22.513 1.00 66.12 108 ASP A O 1
ATOM 787 N N . VAL A 1 109 ? -1.859 17.867 -23.103 1.00 53.91 109 VAL A N 1
ATOM 788 C CA . VAL A 1 109 ? -1.873 18.750 -24.283 1.00 53.91 109 VAL A CA 1
ATOM 789 C C . VAL A 1 109 ? -2.181 20.186 -23.893 1.00 53.91 109 VAL A C 1
ATOM 791 O O . VAL A 1 109 ? -3.085 20.387 -23.052 1.00 53.91 109 VAL A O 1
#

Secondary structure (DSSP, 8-state):
---HHHHHHTS-HHHHHHTTS-SBTTBPPPBGGGTBPPPEEE--BTB---SS-SSS---------HHHHHT-TTHHHHHTTSS--TTGGGG--SSS-EEEPPPP-----

InterPro domains:
  IPR036962 Glycoside hydrolase, family 3, N-terminal domain superfamily [G3DSA:3.20.20.300] (5-70)

Radius of gyration: 17.96 Å; chains: 1; bounding box: 39×35×44 Å

Sequence (109 aa):
MKPVEQLVDDMTLEEQVSLLSGKDFWSLPAIERLGVAKARVSDGSNGARGRGSLINGVSAAVFLVGIAIADGLFGDAVSAGRLPQTSDLSALDVRGSVLISRPAQDIDV

Foldseek 3Di:
DDDPVVLVVPDDPVRVVQQVDAPDPFWGDADVVSPRDIAGEAECLFAGQDDDDPPPGDDTDGADAPVVVVVCPVVVCCVVVVGDDLVCRQPDDPDDNYGYDHNDPDDDD